Protein AF-A0A0P7UAT6-F1 (afdb_monomer_lite)

Radius of gyration: 15.78 Å; chains: 1; bounding box: 40×22×39 Å

pLDDT: mean 95.85, std 2.71, range [84.5, 98.31]

Foldseek 3Di:
DDPVVVVVVQEWDWDWDWDFPCVVVVPPVVDDKVVR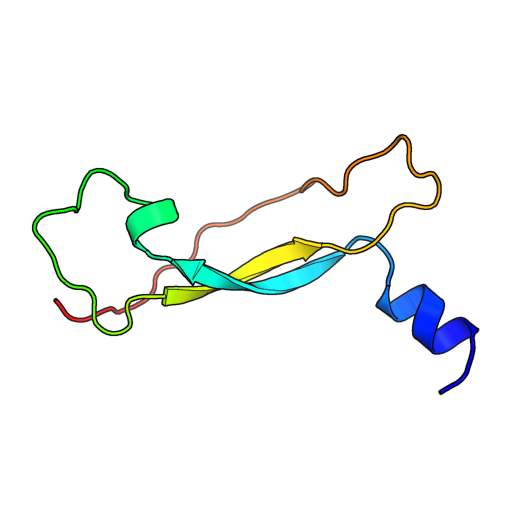TDTDTDTGGDDPDPVDDRHDPDDDDDDDDIDD

Organism: Scleropages formosus (NCBI:txid113540)

Structure (mmCIF, N/CA/C/O backbone):
data_AF-A0A0P7UAT6-F1
#
_entry.id   AF-A0A0P7UAT6-F1
#
loop_
_atom_site.group_PDB
_atom_site.id
_atom_site.type_symbol
_atom_site.label_atom_id
_atom_site.label_alt_id
_atom_site.label_comp_id
_atom_site.label_asym_id
_atom_site.label_entity_id
_atom_site.label_seq_id
_atom_site.pdbx_PDB_ins_code
_atom_site.Cartn_x
_atom_site.Cartn_y
_atom_site.Cartn_z
_atom_site.occupancy
_atom_site.B_iso_or_equiv
_atom_site.auth_seq_id
_atom_site.auth_comp_id
_atom_site.auth_asym_id
_atom_site.auth_atom_id
_atom_site.pdbx_PDB_model_num
ATOM 1 N N . VAL A 1 1 ? 26.409 -3.912 -2.814 1.00 85.81 1 VAL A N 1
ATOM 2 C CA . VAL A 1 1 ? 25.213 -4.594 -3.375 1.00 85.81 1 VAL A CA 1
ATOM 3 C C . VAL A 1 1 ? 25.459 -4.790 -4.866 1.00 85.81 1 VAL A C 1
ATOM 5 O O . VAL A 1 1 ? 25.999 -3.872 -5.465 1.00 85.81 1 VAL A O 1
ATOM 8 N N . SER A 1 2 ? 25.176 -5.960 -5.450 1.00 97.56 2 SER A N 1
ATOM 9 C CA . SER A 1 2 ? 25.382 -6.178 -6.894 1.00 97.56 2 SER A CA 1
ATOM 10 C C . SER A 1 2 ? 24.292 -5.496 -7.724 1.00 97.56 2 SER A C 1
ATOM 12 O O . SER A 1 2 ? 23.174 -5.326 -7.238 1.00 97.56 2 SER A O 1
ATOM 14 N N . PHE A 1 3 ? 24.594 -5.158 -8.983 1.00 96.44 3 PHE A N 1
ATOM 15 C CA . PHE A 1 3 ? 23.618 -4.570 -9.909 1.00 96.44 3 PHE A CA 1
ATOM 16 C C . PHE A 1 3 ? 22.348 -5.423 -10.021 1.00 96.44 3 PHE A C 1
ATOM 18 O O . PHE A 1 3 ? 21.253 -4.915 -9.825 1.00 96.44 3 PHE A O 1
ATOM 25 N N . VAL A 1 4 ? 22.505 -6.736 -10.224 1.00 97.44 4 VAL A N 1
ATOM 26 C CA . VAL A 1 4 ? 21.380 -7.681 -10.331 1.00 97.44 4 VAL A CA 1
ATOM 27 C C . VAL A 1 4 ? 20.487 -7.639 -9.089 1.00 97.44 4 VAL A C 1
ATOM 29 O O . VAL A 1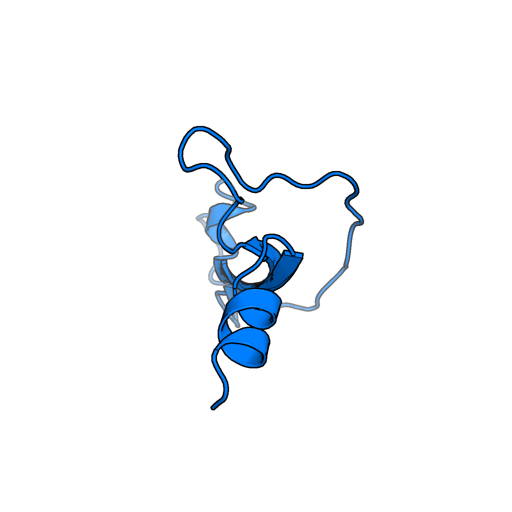 4 ? 19.267 -7.673 -9.202 1.00 97.44 4 VAL A O 1
ATOM 32 N N . LYS A 1 5 ? 21.078 -7.514 -7.893 1.00 97.81 5 LYS A N 1
ATOM 33 C CA . LYS A 1 5 ? 20.303 -7.407 -6.655 1.00 97.81 5 LYS A CA 1
ATOM 34 C C . LYS A 1 5 ? 19.526 -6.092 -6.589 1.00 97.81 5 LYS A C 1
ATOM 36 O O . LYS A 1 5 ? 18.362 -6.122 -6.220 1.00 97.81 5 LYS A O 1
ATOM 41 N N . VAL A 1 6 ? 20.141 -4.965 -6.955 1.00 97.06 6 VAL A N 1
ATOM 42 C CA . VAL A 1 6 ? 19.449 -3.663 -6.988 1.00 97.06 6 VAL A CA 1
ATOM 43 C C . VAL A 1 6 ? 18.301 -3.688 -7.994 1.00 97.06 6 VAL A C 1
ATOM 45 O O . VAL A 1 6 ? 17.186 -3.347 -7.621 1.00 97.06 6 VAL A O 1
ATOM 48 N N . TYR A 1 7 ? 18.561 -4.158 -9.217 1.00 95.56 7 TYR A N 1
ATOM 49 C CA . TYR A 1 7 ? 17.574 -4.239 -10.292 1.00 95.56 7 TYR A CA 1
ATOM 50 C C . TYR A 1 7 ? 16.369 -5.099 -9.888 1.00 95.56 7 TYR A C 1
ATOM 52 O O . TYR A 1 7 ? 15.237 -4.631 -9.918 1.00 95.56 7 TYR A O 1
ATOM 60 N N . ASN A 1 8 ? 16.596 -6.317 -9.386 1.00 95.94 8 ASN A N 1
ATOM 61 C CA . ASN A 1 8 ? 15.499 -7.184 -8.944 1.00 95.94 8 ASN A CA 1
ATOM 62 C C . ASN A 1 8 ? 14.720 -6.580 -7.765 1.00 95.94 8 ASN A C 1
ATOM 64 O O . ASN A 1 8 ? 13.500 -6.709 -7.686 1.00 95.94 8 ASN A O 1
ATOM 68 N N . SER A 1 9 ? 15.412 -5.904 -6.844 1.00 96.50 9 SER A N 1
ATOM 69 C CA . SER A 1 9 ? 14.768 -5.220 -5.724 1.00 96.50 9 SER A CA 1
ATOM 70 C C . SER A 1 9 ? 14.063 -3.925 -6.119 1.00 96.50 9 SER A C 1
ATOM 72 O O . SER A 1 9 ? 13.298 -3.436 -5.292 1.00 96.50 9 SER A O 1
ATOM 74 N N . SER A 1 10 ? 14.276 -3.364 -7.315 1.00 96.31 10 SER A N 1
ATOM 75 C CA . SER A 1 10 ? 13.607 -2.143 -7.792 1.00 96.31 10 SER A CA 1
ATOM 76 C C . SER A 1 10 ? 12.413 -2.411 -8.706 1.00 96.31 10 SER A C 1
ATOM 78 O O . SER A 1 10 ? 11.581 -1.522 -8.842 1.00 96.31 10 SER A O 1
ATOM 80 N N . LEU A 1 11 ? 12.286 -3.616 -9.275 1.00 97.38 11 LEU A N 1
ATOM 81 C CA . LEU A 1 11 ? 11.145 -3.998 -10.117 1.00 97.38 11 LEU A CA 1
ATOM 82 C C . LEU A 1 11 ? 9.796 -3.777 -9.414 1.00 97.38 11 LEU A C 1
ATOM 84 O O . LEU A 1 11 ? 9.690 -3.914 -8.187 1.00 97.38 11 LEU A O 1
ATOM 88 N N . CYS A 1 12 ? 8.779 -3.451 -10.216 1.00 98.12 12 CYS A N 1
ATOM 89 C CA . CYS A 1 12 ? 7.385 -3.328 -9.795 1.00 98.12 12 CYS A CA 1
ATOM 90 C C . CYS A 1 12 ? 6.910 -4.592 -9.060 1.00 98.12 12 CYS A C 1
ATOM 92 O O . CYS A 1 12 ? 6.848 -5.676 -9.640 1.00 98.12 12 CYS A O 1
ATOM 94 N N . GLN A 1 13 ? 6.601 -4.448 -7.771 1.00 97.62 13 GLN A N 1
ATOM 95 C CA . GLN A 1 13 ? 6.097 -5.520 -6.910 1.00 97.62 13 GLN A CA 1
ATOM 96 C C . GLN A 1 13 ? 5.355 -4.933 -5.694 1.00 97.62 13 GLN A C 1
ATOM 98 O O . GLN A 1 13 ? 5.541 -3.750 -5.390 1.00 97.62 13 GLN A O 1
ATOM 103 N N . PRO A 1 14 ? 4.533 -5.720 -4.977 1.00 98.25 14 PRO A N 1
ATOM 104 C CA . PRO A 1 14 ? 3.961 -5.302 -3.700 1.00 98.25 14 PRO A CA 1
ATOM 105 C C . PRO A 1 14 ? 5.053 -5.003 -2.665 1.00 98.25 14 PRO A C 1
ATOM 107 O O . PRO A 1 14 ? 5.982 -5.793 -2.482 1.00 98.25 14 PRO A O 1
ATOM 110 N N . ARG A 1 15 ? 4.940 -3.868 -1.975 1.00 97.81 15 ARG A N 1
ATOM 111 C CA . ARG A 1 15 ? 5.882 -3.401 -0.950 1.00 97.81 15 ARG A CA 1
ATOM 112 C C . ARG A 1 15 ? 5.129 -2.845 0.244 1.00 97.81 15 ARG A C 1
ATOM 114 O O . ARG A 1 15 ? 4.053 -2.278 0.080 1.00 97.81 15 ARG A O 1
ATOM 121 N N . GLU A 1 16 ? 5.735 -2.962 1.417 1.00 98.00 16 GLU A N 1
ATOM 122 C CA . GLU A 1 16 ? 5.254 -2.292 2.619 1.00 98.00 16 GLU A CA 1
ATOM 123 C C . GLU A 1 16 ? 5.340 -0.775 2.438 1.00 98.00 16 GLU A C 1
ATOM 125 O O . GLU A 1 16 ? 6.400 -0.223 2.128 1.00 98.00 16 GLU A O 1
ATOM 130 N N . MET A 1 17 ? 4.211 -0.106 2.627 1.00 97.75 17 MET A N 1
ATOM 131 C CA . MET A 1 17 ? 4.089 1.341 2.570 1.00 97.75 17 MET A CA 1
ATOM 132 C C . MET A 1 17 ? 3.233 1.810 3.742 1.00 97.75 17 MET A C 1
ATOM 134 O O . MET A 1 17 ? 2.199 1.213 4.035 1.00 97.75 17 MET A O 1
ATOM 138 N N . LEU A 1 18 ? 3.663 2.887 4.402 1.00 97.94 18 LEU A N 1
ATOM 139 C CA . LEU A 1 18 ? 2.827 3.590 5.369 1.00 97.94 18 LEU A CA 1
ATOM 140 C C . LEU A 1 18 ? 1.751 4.360 4.611 1.00 97.94 18 LEU A C 1
ATOM 142 O O . LEU A 1 18 ? 2.068 5.199 3.766 1.00 97.94 18 LEU A O 1
ATOM 146 N N . VAL A 1 19 ? 0.497 4.053 4.913 1.00 97.56 19 VAL A N 1
ATOM 147 C CA . VAL A 1 19 ? -0.677 4.688 4.320 1.00 97.56 19 VAL A CA 1
ATOM 148 C C . VAL A 1 19 ? -1.450 5.375 5.435 1.00 97.56 19 VAL A C 1
ATOM 150 O O . VAL A 1 19 ? -1.733 4.761 6.465 1.00 97.56 19 VAL A O 1
ATOM 153 N N . ASP A 1 20 ? -1.735 6.661 5.244 1.00 96.81 20 ASP A N 1
ATOM 154 C CA . ASP A 1 20 ? -2.540 7.450 6.174 1.00 96.81 20 ASP A CA 1
ATOM 155 C C . ASP A 1 20 ? -3.984 6.935 6.165 1.00 96.81 20 ASP A C 1
ATOM 157 O O . ASP A 1 20 ? -4.554 6.691 5.100 1.00 96.81 20 ASP A O 1
ATOM 161 N N . ILE A 1 21 ? -4.583 6.766 7.342 1.00 95.94 21 ILE A N 1
ATOM 162 C CA . ILE A 1 21 ? -5.963 6.284 7.448 1.00 95.94 21 ILE A CA 1
ATOM 163 C C . ILE A 1 21 ? -6.922 7.282 6.790 1.00 95.94 21 ILE A C 1
ATOM 165 O O . ILE A 1 21 ? -7.848 6.859 6.100 1.00 95.94 21 ILE A O 1
ATOM 169 N N . LEU A 1 22 ? -6.655 8.588 6.892 1.00 94.62 22 LEU A N 1
ATOM 170 C CA . LEU A 1 22 ? -7.486 9.623 6.262 1.00 94.62 22 LEU A CA 1
ATOM 171 C C . LEU A 1 22 ? -7.352 9.662 4.732 1.00 94.62 22 LEU A C 1
ATOM 173 O O . LEU A 1 22 ? -8.210 10.222 4.056 1.00 94.62 22 LEU A O 1
ATOM 177 N N . GLN A 1 23 ? -6.295 9.072 4.162 1.00 95.06 23 GLN A N 1
ATOM 178 C CA . GLN A 1 23 ? -6.195 8.905 2.710 1.00 95.06 23 GLN A CA 1
ATOM 179 C C . GLN A 1 23 ? -7.158 7.820 2.206 1.00 95.06 23 GLN A C 1
ATOM 181 O O . GLN A 1 23 ? -7.667 7.926 1.092 1.00 95.06 23 GLN A O 1
ATOM 186 N N . GLU A 1 24 ? -7.394 6.783 3.011 1.00 95.00 24 GLU A N 1
ATOM 187 C CA . GLU A 1 24 ? -8.282 5.667 2.666 1.00 95.00 24 GLU A CA 1
ATOM 188 C C . GLU A 1 24 ? -9.740 5.944 3.055 1.00 95.00 24 GLU A C 1
ATOM 190 O O . GLU A 1 24 ? -10.642 5.531 2.332 1.00 95.00 24 GLU A O 1
ATOM 195 N N . TYR A 1 25 ? -9.955 6.674 4.153 1.00 95.00 25 TYR A N 1
ATOM 196 C CA . TYR A 1 25 ? -11.267 7.055 4.687 1.00 95.00 25 TYR A CA 1
ATOM 197 C C . TYR A 1 25 ? -11.347 8.579 4.882 1.00 95.00 25 TYR A C 1
ATOM 199 O O . TYR A 1 25 ? -11.340 9.069 6.017 1.00 95.00 25 TYR A O 1
ATOM 207 N N . PRO A 1 26 ? -11.377 9.363 3.787 1.00 95.00 26 PRO A N 1
ATOM 208 C CA . PRO A 1 26 ? -11.377 10.827 3.841 1.00 95.00 26 PRO A CA 1
ATOM 209 C C . PRO A 1 26 ? -12.627 11.433 4.494 1.00 95.00 26 PRO A C 1
ATOM 211 O O . PRO A 1 26 ? -12.642 12.629 4.773 1.00 95.00 26 PRO A O 1
ATOM 214 N N . GLU A 1 27 ? -13.678 10.649 4.713 1.00 95.25 27 GLU A N 1
ATOM 215 C CA . GLU A 1 27 ? -14.903 11.038 5.409 1.00 95.25 27 GLU A CA 1
ATOM 216 C C . GLU A 1 27 ? -14.780 11.036 6.9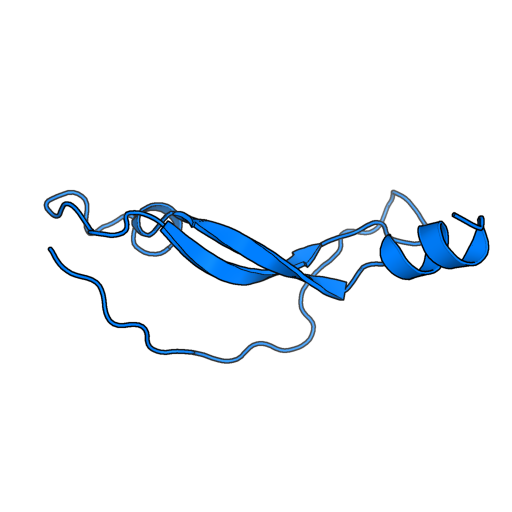43 1.00 95.25 27 GLU A C 1
ATOM 218 O O . GLU A 1 27 ? -15.519 11.764 7.604 1.00 95.25 27 GLU A O 1
ATOM 223 N N . GLU A 1 28 ? -13.823 10.303 7.517 1.00 92.12 28 GLU A N 1
ATOM 224 C CA . GLU A 1 28 ? -13.662 10.123 8.972 1.00 92.12 28 GLU A CA 1
ATOM 225 C C . GLU A 1 28 ? -12.870 11.273 9.632 1.00 92.12 28 GLU A C 1
ATOM 227 O O . GLU A 1 28 ? -12.079 11.073 10.555 1.00 92.12 28 GLU A O 1
ATOM 232 N N . ILE A 1 29 ? -13.071 12.510 9.161 1.00 89.38 29 ILE A N 1
ATOM 233 C CA . ILE A 1 29 ? -12.312 13.702 9.594 1.00 89.38 29 ILE A CA 1
ATOM 234 C C . ILE A 1 29 ? -12.554 14.106 11.055 1.00 89.38 29 ILE A C 1
ATOM 236 O O . ILE A 1 29 ? -11.807 14.919 11.599 1.00 89.38 29 ILE A O 1
ATOM 240 N N . GLU A 1 30 ? -13.617 13.591 11.675 1.00 91.69 30 GLU A N 1
ATOM 241 C CA . GLU A 1 30 ? -13.973 13.882 13.068 1.00 91.69 30 GLU A CA 1
ATOM 242 C C . GLU A 1 30 ? -13.162 13.043 14.071 1.00 91.69 30 GLU A C 1
ATOM 244 O O . GLU A 1 30 ? -13.121 13.384 15.256 1.00 91.69 30 GLU A O 1
ATOM 249 N N . TYR A 1 31 ? -12.493 11.980 13.609 1.00 90.06 31 TYR A N 1
ATOM 250 C CA . TYR A 1 31 ? -11.752 11.043 14.450 1.00 90.06 31 TYR A CA 1
ATOM 251 C C . TYR A 1 31 ? -10.238 11.222 14.333 1.00 90.06 31 TYR A C 1
ATOM 253 O O . TYR A 1 31 ? -9.694 11.564 13.283 1.00 90.06 31 TYR A O 1
ATOM 261 N N . ILE A 1 32 ? -9.537 10.950 15.435 1.00 92.62 32 ILE A N 1
ATOM 262 C CA . ILE A 1 32 ? -8.075 10.895 15.468 1.00 92.62 32 ILE A CA 1
ATOM 263 C C . ILE A 1 32 ? -7.677 9.441 15.677 1.00 92.62 32 ILE A C 1
ATOM 265 O O . ILE A 1 32 ? -7.738 8.924 16.786 1.00 92.62 32 ILE A O 1
ATOM 269 N N . PHE A 1 33 ? -7.233 8.782 14.614 1.00 95.12 33 PHE A N 1
ATOM 270 C CA . PHE A 1 33 ? -6.803 7.393 14.705 1.00 95.12 33 PHE A CA 1
ATOM 271 C C . PHE A 1 33 ? -5.414 7.261 15.344 1.00 95.12 33 PHE A C 1
ATOM 273 O O . PHE A 1 33 ? -4.486 8.017 15.036 1.00 95.12 33 PHE A O 1
ATOM 280 N N . ILE A 1 34 ? -5.259 6.266 16.219 1.00 95.31 34 ILE A N 1
ATOM 281 C CA . ILE A 1 34 ? -3.994 5.874 16.843 1.00 95.31 34 ILE A CA 1
ATOM 282 C C . ILE A 1 34 ? -3.747 4.386 16.534 1.00 95.31 34 ILE A C 1
ATOM 284 O O . ILE A 1 34 ? -4.408 3.523 17.116 1.00 95.31 34 ILE A O 1
ATOM 288 N N . PRO A 1 35 ? -2.775 4.055 15.662 1.00 96.25 35 PRO A N 1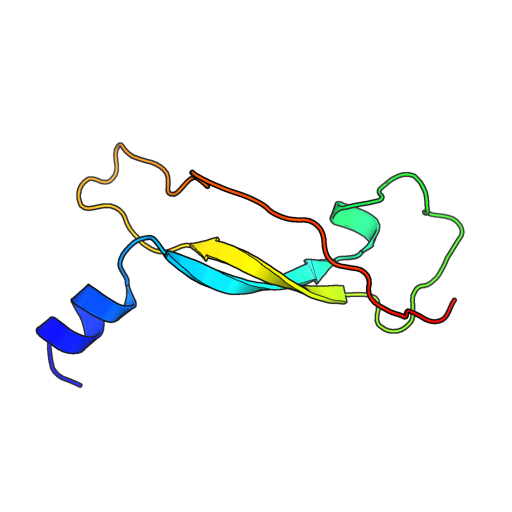
ATOM 289 C CA . PRO A 1 35 ? -1.923 4.970 14.892 1.00 96.25 35 PRO A CA 1
ATOM 290 C C . PRO A 1 35 ? -2.706 5.709 13.793 1.00 96.25 35 PRO A C 1
ATOM 292 O O . PRO A 1 35 ? -3.724 5.213 13.334 1.00 96.25 35 PRO A O 1
ATOM 295 N N . SER A 1 36 ? -2.205 6.859 13.326 1.00 95.56 36 SER A N 1
ATOM 296 C CA . SER A 1 36 ? -2.830 7.611 12.220 1.00 95.56 36 SER A CA 1
ATOM 297 C C . SER A 1 36 ? -2.501 7.042 10.835 1.00 95.56 36 SER A C 1
ATOM 299 O O . SER A 1 36 ? -3.110 7.415 9.841 1.00 95.56 36 SER A O 1
ATOM 301 N N . CYS A 1 37 ? -1.530 6.130 10.753 1.00 96.88 37 CYS A N 1
ATOM 302 C CA . CYS A 1 37 ? -1.159 5.425 9.533 1.00 96.88 37 CYS A CA 1
ATOM 303 C C . CYS A 1 37 ? -0.935 3.940 9.818 1.00 96.88 37 CYS A C 1
ATOM 305 O O . CYS A 1 37 ? -0.559 3.550 10.928 1.00 96.88 37 CYS A O 1
ATOM 307 N N . VAL A 1 38 ? -1.142 3.115 8.798 1.00 97.25 38 VAL A N 1
ATOM 308 C CA . VAL A 1 38 ? -0.967 1.661 8.858 1.00 97.25 38 VAL A CA 1
ATOM 309 C C . VAL A 1 38 ? -0.046 1.184 7.740 1.00 97.25 38 VAL A C 1
ATOM 311 O O . VAL A 1 38 ? 0.092 1.837 6.706 1.00 97.25 38 VAL A O 1
ATOM 314 N N . VAL A 1 39 ? 0.616 0.045 7.943 1.00 97.75 39 VAL A N 1
ATOM 315 C CA . VAL A 1 39 ? 1.473 -0.565 6.917 1.00 97.75 39 VAL A CA 1
ATOM 316 C C . VAL A 1 39 ? 0.612 -1.427 6.001 1.00 97.75 39 VAL A C 1
ATOM 318 O O . VAL A 1 39 ? 0.070 -2.439 6.440 1.00 97.75 39 VAL A O 1
ATOM 321 N N . LEU A 1 40 ? 0.513 -1.057 4.726 1.00 97.69 40 LEU A N 1
ATOM 322 C CA . LEU A 1 40 ? -0.187 -1.830 3.699 1.00 97.69 40 LEU A CA 1
ATOM 323 C C . LEU A 1 40 ? 0.781 -2.303 2.617 1.00 97.69 40 LEU A C 1
ATOM 325 O O . LEU A 1 40 ? 1.824 -1.694 2.383 1.00 97.69 40 LEU A O 1
ATOM 329 N N . MET A 1 41 ? 0.401 -3.368 1.914 1.00 98.31 41 MET A N 1
ATOM 330 C CA . MET A 1 41 ? 1.090 -3.782 0.696 1.00 98.31 41 MET A CA 1
ATOM 331 C C . MET A 1 41 ? 0.559 -2.963 -0.481 1.00 98.31 41 MET A C 1
ATOM 333 O O . MET A 1 41 ? -0.608 -3.086 -0.854 1.00 98.31 41 MET A O 1
ATOM 337 N N . ARG A 1 42 ? 1.411 -2.123 -1.071 1.00 97.94 42 ARG A N 1
ATOM 338 C CA . ARG A 1 42 ? 1.095 -1.317 -2.260 1.00 97.94 42 ARG A CA 1
ATOM 339 C C . ARG A 1 42 ? 2.074 -1.638 -3.380 1.00 97.94 42 ARG A C 1
ATOM 341 O O . ARG A 1 42 ? 3.243 -1.927 -3.128 1.00 97.94 42 ARG A O 1
ATOM 348 N N . CYS A 1 43 ? 1.602 -1.621 -4.622 1.00 97.94 43 CYS A N 1
ATOM 349 C CA . CYS A 1 43 ? 2.478 -1.776 -5.779 1.00 97.94 43 CYS A CA 1
ATOM 350 C C . CYS A 1 43 ? 3.457 -0.602 -5.841 1.00 97.94 43 CYS A C 1
ATOM 352 O O . CYS A 1 43 ? 3.053 0.557 -5.781 1.00 97.94 43 CYS A O 1
ATOM 354 N N . GLY A 1 44 ? 4.748 -0.906 -5.947 1.00 97.44 44 GLY A N 1
ATOM 355 C CA . GLY A 1 44 ? 5.787 0.105 -6.070 1.00 97.44 44 GLY A CA 1
ATOM 356 C C . GLY A 1 44 ? 7.050 -0.444 -6.719 1.00 97.44 44 GLY A C 1
ATOM 357 O O . GLY A 1 44 ? 7.318 -1.649 -6.709 1.00 97.44 44 GLY A O 1
ATOM 358 N N . GLY A 1 45 ? 7.856 0.457 -7.264 1.00 96.44 45 GLY A N 1
ATOM 359 C CA . GLY A 1 45 ? 9.052 0.128 -8.035 1.00 96.44 45 GLY A CA 1
ATOM 360 C C . GLY A 1 45 ? 8.989 0.698 -9.446 1.00 96.44 45 GLY A C 1
ATOM 361 O O . GLY A 1 45 ? 8.020 1.356 -9.816 1.00 96.44 45 GLY A O 1
ATOM 362 N N . CYS A 1 46 ? 10.040 0.450 -10.220 1.00 96.12 46 CYS A N 1
ATOM 363 C CA . CYS A 1 46 ? 10.116 0.851 -11.616 1.00 96.12 46 CYS A CA 1
ATOM 364 C C . CYS A 1 46 ? 9.632 -0.263 -12.550 1.00 96.12 46 CYS A C 1
ATOM 366 O O . CYS A 1 46 ? 9.784 -1.461 -12.280 1.00 96.12 46 CYS A O 1
ATOM 368 N N . CYS A 1 47 ? 9.061 0.163 -13.670 1.00 96.75 47 CYS A N 1
ATOM 369 C CA . CYS A 1 47 ? 8.822 -0.677 -14.832 1.00 96.75 47 CYS A CA 1
ATOM 370 C C . CYS A 1 47 ? 10.091 -0.739 -15.699 1.00 96.75 47 CYS A C 1
ATOM 372 O O . CYS A 1 47 ? 11.055 -0.011 -15.474 1.00 96.75 47 CYS A O 1
ATOM 374 N N . ASN A 1 48 ? 10.096 -1.620 -16.700 1.00 93.00 48 ASN A N 1
ATOM 375 C CA . ASN A 1 48 ? 11.206 -1.702 -17.659 1.00 93.00 48 ASN A CA 1
ATOM 376 C C . ASN A 1 48 ? 11.258 -0.513 -18.628 1.00 93.00 48 ASN A C 1
ATOM 378 O O . ASN A 1 48 ? 12.275 -0.311 -19.284 1.00 93.00 48 ASN A O 1
ATOM 382 N N . ASP A 1 49 ? 10.158 0.224 -18.736 1.00 95.00 49 ASP A N 1
ATOM 383 C CA . ASP A 1 49 ? 9.999 1.390 -19.591 1.00 95.00 49 ASP A CA 1
ATOM 384 C C . ASP A 1 49 ? 9.191 2.432 -18.804 1.00 95.00 49 ASP A C 1
ATOM 386 O O . ASP A 1 49 ? 8.194 2.093 -18.157 1.00 95.00 49 ASP A O 1
ATOM 390 N N . ASP A 1 50 ? 9.663 3.679 -18.830 1.00 94.06 50 ASP A N 1
ATOM 391 C CA . ASP A 1 50 ? 9.126 4.808 -18.064 1.00 94.06 50 ASP A CA 1
ATOM 392 C C . ASP A 1 50 ? 7.726 5.237 -18.538 1.00 94.06 50 ASP A C 1
ATOM 394 O O . ASP A 1 50 ? 7.059 6.025 -17.867 1.00 94.06 50 ASP A O 1
ATOM 398 N N . MET A 1 51 ? 7.256 4.715 -19.677 1.00 96.19 51 MET A N 1
ATOM 399 C CA . MET A 1 51 ? 5.883 4.911 -20.150 1.00 96.19 51 MET A CA 1
ATOM 400 C C . MET A 1 51 ? 4.849 4.049 -19.409 1.00 96.19 51 MET A C 1
ATOM 402 O O . MET A 1 51 ? 3.651 4.237 -19.626 1.00 96.19 51 MET A O 1
ATOM 406 N N . TYR A 1 52 ? 5.274 3.102 -18.563 1.00 96.75 52 TYR A N 1
ATOM 407 C CA . TYR A 1 52 ? 4.366 2.249 -17.793 1.00 96.75 52 TYR A CA 1
ATOM 408 C C . TYR A 1 52 ? 4.330 2.612 -16.314 1.00 96.75 52 TYR A C 1
ATOM 410 O O . TYR A 1 52 ? 5.357 2.829 -15.672 1.00 96.75 52 TYR A O 1
ATOM 418 N N . GLU A 1 53 ? 3.136 2.528 -15.739 1.00 97.06 53 GLU A N 1
ATOM 419 C CA . GLU A 1 53 ? 2.908 2.678 -14.306 1.00 97.06 53 GLU A CA 1
ATOM 420 C C . GLU A 1 53 ? 2.798 1.314 -13.611 1.00 97.06 53 GLU A C 1
ATOM 422 O O . GLU A 1 53 ? 2.274 0.343 -14.161 1.00 97.06 53 GLU A O 1
ATOM 427 N N . CYS A 1 54 ? 3.295 1.238 -12.376 1.00 97.81 54 CYS A N 1
ATOM 428 C CA . CYS A 1 54 ? 3.224 0.035 -11.552 1.00 97.81 54 CYS A CA 1
ATOM 429 C C . CYS A 1 54 ? 1.851 -0.054 -10.867 1.00 97.81 54 CYS A C 1
ATOM 431 O O . CYS A 1 54 ? 1.609 0.621 -9.868 1.00 97.81 54 CYS A O 1
ATOM 433 N N . VAL A 1 55 ? 0.957 -0.892 -11.400 1.00 97.94 55 VAL A N 1
ATOM 434 C CA . VAL A 1 55 ? -0.440 -1.029 -10.946 1.00 97.94 55 VAL A CA 1
ATOM 435 C C . VAL A 1 55 ? -0.737 -2.437 -10.406 1.00 97.94 55 VAL A C 1
ATOM 437 O O . VAL A 1 55 ? -0.092 -3.400 -10.830 1.00 97.94 55 VAL A O 1
ATOM 440 N N . PRO A 1 56 ? -1.695 -2.595 -9.471 1.00 97.94 56 PRO A N 1
ATOM 441 C CA . PRO A 1 56 ? -2.054 -3.905 -8.934 1.00 97.94 56 PRO A CA 1
ATOM 442 C C . PRO A 1 56 ? -2.794 -4.764 -9.962 1.00 97.94 56 PRO A C 1
ATOM 444 O O . PRO A 1 56 ? -3.717 -4.301 -10.628 1.00 97.94 56 PRO A O 1
ATOM 447 N N . THR A 1 57 ? -2.427 -6.042 -10.042 1.00 97.94 57 THR A N 1
ATOM 448 C CA . THR A 1 57 ? -3.162 -7.053 -10.822 1.00 97.94 57 THR A CA 1
ATOM 449 C C . THR A 1 57 ? -4.170 -7.826 -9.975 1.00 97.94 57 THR A C 1
ATOM 451 O O . THR A 1 57 ? -5.148 -8.338 -10.507 1.00 97.94 57 THR A O 1
ATOM 454 N N . GLU A 1 58 ? -3.939 -7.907 -8.662 1.00 98.12 58 GLU A N 1
ATOM 455 C CA . GLU A 1 58 ? -4.797 -8.567 -7.676 1.00 98.12 58 GLU A CA 1
ATOM 456 C C . GLU A 1 58 ? -4.752 -7.781 -6.359 1.00 98.12 58 GLU A C 1
ATOM 458 O O . GLU A 1 58 ? -3.721 -7.198 -6.009 1.00 98.12 58 GLU A O 1
ATOM 463 N N . THR A 1 59 ? -5.863 -7.763 -5.622 1.00 98.19 59 THR A N 1
ATOM 464 C CA . THR A 1 59 ? -5.975 -7.110 -4.312 1.00 98.19 59 THR A CA 1
ATOM 465 C C . THR A 1 59 ? -6.786 -7.974 -3.351 1.00 98.19 59 THR A C 1
ATOM 467 O O . THR A 1 59 ? -7.572 -8.829 -3.761 1.00 98.19 59 THR A O 1
ATOM 470 N N . TYR A 1 60 ? -6.587 -7.760 -2.053 1.00 97.81 60 TYR A N 1
ATOM 471 C CA . TYR A 1 60 ? -7.367 -8.395 -0.998 1.00 97.81 60 TYR A CA 1
ATOM 472 C C . TYR A 1 60 ? -7.550 -7.426 0.167 1.00 97.81 60 TYR A C 1
ATOM 474 O O . TYR A 1 60 ? -6.735 -6.528 0.382 1.00 97.81 60 TYR A O 1
ATOM 482 N N . ASN A 1 61 ? -8.623 -7.630 0.925 1.00 98.12 61 ASN A N 1
ATOM 483 C CA . ASN A 1 61 ? -8.912 -6.828 2.104 1.00 98.12 61 ASN A CA 1
ATOM 484 C C . ASN A 1 61 ? -8.219 -7.414 3.333 1.00 98.12 61 ASN A C 1
ATOM 486 O O . ASN A 1 61 ? -8.125 -8.634 3.490 1.00 98.12 61 ASN A O 1
ATOM 490 N N . ILE A 1 62 ? -7.794 -6.532 4.230 1.00 96.88 62 ILE A N 1
ATOM 491 C CA . ILE A 1 62 ? -7.323 -6.876 5.570 1.00 96.88 62 ILE A CA 1
ATOM 492 C C . ILE A 1 62 ? -8.085 -6.046 6.595 1.00 96.88 62 ILE A C 1
ATOM 494 O O . ILE A 1 62 ? -8.594 -4.972 6.281 1.00 96.88 62 ILE A O 1
ATOM 498 N N . THR A 1 63 ? -8.143 -6.537 7.825 1.00 96.75 63 THR A N 1
ATOM 499 C CA . THR A 1 63 ? -8.738 -5.815 8.949 1.00 96.75 63 THR A CA 1
ATOM 500 C C . THR A 1 63 ? -7.653 -5.570 9.982 1.00 96.75 63 THR A C 1
ATOM 502 O O . THR A 1 63 ? -6.923 -6.491 10.345 1.00 96.75 63 THR A O 1
ATOM 505 N N . MET A 1 64 ? -7.537 -4.324 10.428 1.00 95.25 64 MET A N 1
ATOM 506 C CA . MET A 1 64 ? -6.584 -3.889 11.444 1.00 95.25 64 MET A CA 1
ATOM 507 C C . MET A 1 64 ? -7.346 -3.244 12.592 1.00 95.25 64 MET A C 1
ATOM 509 O O . MET A 1 64 ? -8.362 -2.588 12.376 1.00 95.25 64 MET A O 1
ATOM 513 N N . GLU A 1 65 ? -6.851 -3.441 13.806 1.00 94.50 65 GLU A N 1
ATOM 514 C CA . GLU A 1 65 ? -7.358 -2.748 14.983 1.00 94.50 65 GLU A CA 1
ATOM 515 C C . GLU A 1 65 ? -6.638 -1.403 1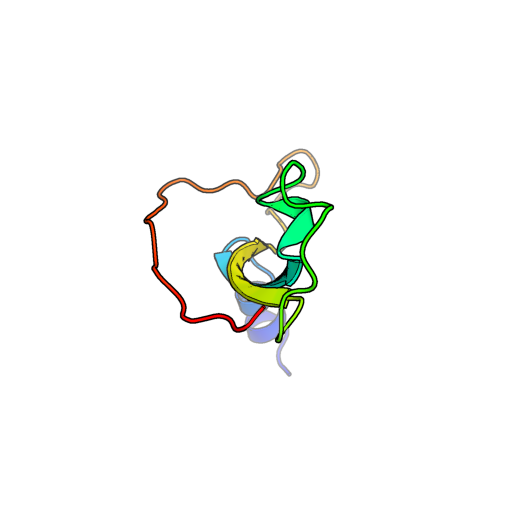5.112 1.00 94.50 65 GLU A C 1
ATOM 517 O O . GLU A 1 65 ? -5.406 -1.344 15.102 1.00 94.50 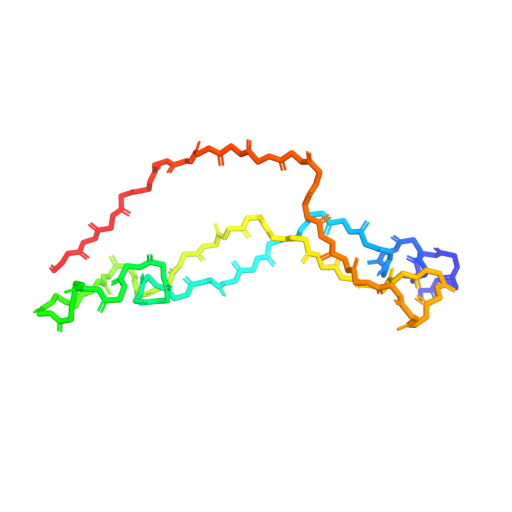65 GLU A O 1
ATOM 522 N N . VAL A 1 66 ? -7.418 -0.329 15.207 1.00 93.38 66 VAL A N 1
ATOM 523 C CA . VAL A 1 66 ? -6.944 1.039 15.429 1.00 93.38 66 VAL A CA 1
ATOM 524 C C . VAL A 1 66 ? -7.761 1.654 16.558 1.00 93.38 66 VAL A C 1
ATOM 526 O O . VAL A 1 66 ? -8.967 1.419 16.656 1.00 93.38 66 VAL A O 1
ATOM 529 N N . SER A 1 67 ? -7.106 2.421 17.422 1.00 92.69 67 SER A N 1
ATOM 530 C CA . SER A 1 67 ? -7.782 3.196 18.466 1.00 92.69 67 SER A CA 1
ATOM 531 C C . SER A 1 67 ? -8.244 4.542 17.902 1.00 92.69 67 SER A C 1
ATOM 533 O O . SER A 1 67 ? -7.663 5.026 16.930 1.00 92.69 67 SER A O 1
ATOM 535 N N . TYR A 1 68 ? -9.259 5.145 18.520 1.00 84.50 68 TYR A N 1
ATOM 536 C CA . TYR A 1 68 ? -9.785 6.482 18.216 1.00 84.50 68 TYR A CA 1
ATOM 537 C C . TYR A 1 68 ? -9.674 7.419 19.427 1.00 84.50 68 TYR A C 1
ATOM 539 O O . TYR A 1 68 ? -9.448 6.905 20.551 1.00 84.50 68 TYR A O 1
#

Sequence (68 aa):
VSFVKVYNSSLCQPREMLVDILQEYPEEIEYIFIPSCVVLMRCGGCCNDDMYECVPTETYNITMEVSY

Secondary structure (DSSP, 8-state):
--HHHHHHHHBSEEEEEEEEHHHH-TT-TT---BSSEEEEEEEESB-SSTT-----S---------B-

InterPro domains:
  IPR000072 PDGF/VEGF domain [PF00341] (12-67)
  IPR000072 PDGF/VEGF domain [PS50278] (1-68)
  IPR000072 PDGF/VEGF domain [SM00141] (10-68)
  IPR023581 Platelet-derived growth factor, conserved site [PS00249] (35-47)
  IPR029034 Cystine-knot cytokine [G3DSA:2.10.90.10] (1-68)
  IPR029034 Cystine-knot cytokine [SSF57501] (2-66)
  IPR050507 Platelet-derived/Vascular endothelial growth factor [PTHR12025] (1-66)